Protein AF-A0A936WN71-F1 (afdb_monomer_lite)

Foldseek 3Di:
DCVPCVVCPVVDDDDPDPDPPCVVVVVVVVVVCLPAQWDAFPPAKIWGWDDDPAEIEIETGGGDDPDPDDPQVSLLVSLLRVLLVVLVSCQVNVDDHHYHYHRDDHPDLVSVVVSVVSNCVSNVPHPDDDDDDDDPVSD

Radius of gyration: 18.91 Å; chains: 1; bounding box: 58×36×53 Å

pLDDT: mean 88.52, std 10.98, range [44.94, 97.94]

Secondary structure (DSSP, 8-state):
-TTT-GGGGGG------SS-HHHHTTHHHHHHHHT-SEEEETTTEEEEEEE-SSEEEEEEEE----SSS-HHHHHHHHHHHHHHHHHHHHHHHT--SEEEEEPPP-S-HHHHHHHHHHHHHHHTT-SS---PPPPGGG-

Sequence (139 aa):
MEILAPEFADRVQHYTGKTPIFQAFGVDRELAHIRQQRIDLRPGGYIIIQEAESLCAIDVNTGKFVGHKSQEETVTATNLEAAEEVAKQLRIRNIGGIIVIDFIDMRRKRNQIKVVEVLEQATRNDRAKIKILPSRAWA

Structure (mmCIF, N/CA/C/O backbone):
data_AF-A0A936WN71-F1
#
_entry.id   AF-A0A936WN71-F1
#
loop_
_atom_site.group_PDB
_atom_site.id
_atom_site.type_symbol
_atom_site.label_atom_id
_atom_site.label_alt_id
_atom_site.label_comp_id
_atom_site.label_asym_id
_atom_site.label_entity_id
_atom_site.label_seq_id
_atom_site.pdbx_PDB_ins_code
_atom_site.Cartn_x
_atom_site.Cartn_y
_atom_site.Cartn_z
_atom_site.occupancy
_atom_site.B_iso_or_equiv
_atom_site.auth_seq_id
_atom_site.auth_comp_id
_atom_site.auth_asym_id
_atom_site.auth_atom_id
_atom_site.pdbx_PDB_model_num
ATOM 1 N N . MET A 1 1 ? 29.735 -9.247 -16.837 1.00 56.91 1 MET A N 1
ATOM 2 C CA . MET A 1 1 ? 29.205 -9.964 -15.655 1.00 56.91 1 MET A CA 1
ATOM 3 C C . MET A 1 1 ? 30.271 -10.840 -15.009 1.00 56.91 1 MET A C 1
ATOM 5 O O . MET A 1 1 ? 30.401 -10.741 -13.801 1.00 56.91 1 MET A O 1
ATOM 9 N N . GLU A 1 2 ? 31.093 -11.575 -15.775 1.00 55.16 2 GLU A N 1
ATOM 10 C CA . GLU A 1 2 ? 32.202 -12.404 -15.239 1.00 55.16 2 GLU A CA 1
ATOM 11 C C . GLU A 1 2 ? 33.198 -11.666 -14.328 1.00 55.16 2 GLU A C 1
ATOM 13 O O . GLU A 1 2 ? 33.773 -12.275 -13.437 1.00 55.16 2 GLU A O 1
ATOM 18 N N . ILE A 1 3 ? 33.383 -10.355 -14.505 1.00 66.06 3 ILE A N 1
ATOM 19 C CA . ILE A 1 3 ? 34.362 -9.571 -13.729 1.00 66.06 3 ILE A CA 1
ATOM 20 C C . ILE A 1 3 ? 33.733 -8.928 -12.473 1.00 66.06 3 ILE A C 1
ATOM 22 O O . ILE A 1 3 ? 34.450 -8.532 -11.563 1.00 66.06 3 ILE A O 1
ATOM 26 N N . LEU A 1 4 ? 32.398 -8.814 -12.406 1.00 73.75 4 LEU A N 1
ATOM 27 C CA . LEU A 1 4 ? 31.704 -8.024 -11.371 1.00 73.75 4 LEU A CA 1
ATOM 28 C C . LEU A 1 4 ? 30.821 -8.862 -10.435 1.00 73.75 4 LEU A C 1
ATOM 30 O O . LEU A 1 4 ? 30.719 -8.532 -9.260 1.00 73.75 4 LEU A O 1
ATOM 34 N N . ALA A 1 5 ? 30.173 -9.907 -10.960 1.00 81.62 5 ALA A N 1
ATOM 35 C CA . ALA A 1 5 ? 29.346 -10.850 -10.202 1.00 81.62 5 ALA A CA 1
ATOM 36 C C . ALA A 1 5 ? 29.247 -12.191 -10.967 1.00 81.62 5 ALA A C 1
ATOM 38 O O . ALA A 1 5 ? 28.194 -12.507 -11.542 1.00 81.62 5 ALA A O 1
ATOM 39 N N . PRO A 1 6 ? 30.365 -12.933 -11.089 1.00 81.38 6 PRO A N 1
ATOM 40 C CA . PRO A 1 6 ? 30.440 -14.169 -11.871 1.00 81.38 6 PRO A CA 1
ATOM 41 C C . PRO A 1 6 ? 29.410 -15.226 -11.444 1.00 81.38 6 PRO A C 1
ATOM 43 O O . PRO A 1 6 ? 28.899 -15.948 -12.294 1.00 81.38 6 PRO A O 1
ATOM 46 N N . GLU A 1 7 ? 29.009 -15.259 -10.173 1.00 86.19 7 GLU A N 1
ATOM 47 C CA . GLU A 1 7 ? 27.983 -16.158 -9.631 1.00 86.19 7 GLU A CA 1
ATOM 48 C C . GLU A 1 7 ? 26.572 -15.942 -10.211 1.00 86.19 7 GLU A C 1
ATOM 50 O O . GLU A 1 7 ? 25.697 -16.796 -10.066 1.00 86.19 7 GLU A O 1
ATOM 55 N N . PHE A 1 8 ? 26.325 -14.807 -10.873 1.00 85.38 8 PHE A N 1
ATOM 56 C CA . PHE A 1 8 ? 25.053 -14.515 -11.535 1.00 85.38 8 PHE A CA 1
ATOM 57 C C . PHE A 1 8 ? 25.133 -14.579 -13.060 1.00 85.38 8 PHE A C 1
ATOM 59 O O . PHE A 1 8 ? 24.125 -14.298 -13.712 1.00 85.38 8 PHE A O 1
ATOM 66 N N . ALA A 1 9 ? 26.284 -14.943 -13.637 1.00 86.38 9 ALA A N 1
ATOM 67 C CA . ALA A 1 9 ? 26.459 -15.011 -15.087 1.00 86.38 9 ALA A CA 1
ATOM 68 C C . ALA A 1 9 ? 25.403 -15.920 -15.744 1.00 86.38 9 ALA A C 1
ATOM 70 O O . ALA A 1 9 ? 24.737 -15.493 -16.686 1.00 86.38 9 ALA A O 1
ATOM 71 N N . ASP A 1 10 ? 25.139 -17.088 -15.150 1.00 88.62 10 ASP A N 1
ATOM 72 C CA . ASP A 1 10 ? 24.165 -18.072 -15.647 1.00 88.62 10 ASP A CA 1
ATOM 73 C C . ASP A 1 10 ? 22.701 -17.600 -15.570 1.00 88.62 10 ASP A C 1
ATOM 75 O O . ASP A 1 10 ? 21.810 -18.174 -16.201 1.00 88.62 10 ASP A O 1
ATOM 79 N N . ARG A 1 11 ? 22.417 -16.539 -14.801 1.00 88.69 11 ARG A N 1
ATOM 80 C CA . ARG A 1 11 ? 21.068 -15.959 -14.676 1.00 88.69 11 ARG A CA 1
ATOM 81 C C . ARG A 1 11 ? 20.753 -14.955 -15.783 1.00 88.69 11 ARG A C 1
ATOM 83 O O . ARG A 1 11 ? 19.597 -14.556 -15.916 1.00 88.69 11 ARG A O 1
ATOM 90 N N . VAL A 1 12 ? 21.753 -14.513 -16.546 1.00 89.00 12 VAL A N 1
ATOM 91 C CA . VAL A 1 12 ? 21.573 -13.539 -17.625 1.00 89.00 12 VAL A CA 1
ATOM 92 C C . VAL A 1 12 ? 21.300 -14.281 -18.923 1.00 89.00 12 VAL A C 1
ATOM 94 O O . VAL A 1 12 ? 22.168 -14.955 -19.465 1.00 89.00 12 VAL A O 1
ATOM 97 N N . GLN A 1 13 ? 20.086 -14.131 -19.443 1.00 89.62 13 GLN A N 1
ATOM 98 C CA . GLN A 1 13 ? 19.672 -14.762 -20.692 1.00 89.62 13 GLN A CA 1
ATOM 99 C C . GLN A 1 13 ? 19.308 -13.694 -21.717 1.00 89.62 13 GLN A C 1
ATOM 101 O O . GLN A 1 13 ? 18.577 -12.748 -21.417 1.00 89.62 13 GLN A O 1
ATOM 106 N N . HIS A 1 14 ? 19.814 -13.846 -22.941 1.00 92.06 14 HIS A N 1
ATOM 107 C CA . HIS A 1 14 ? 19.424 -12.979 -24.045 1.00 92.06 14 HIS A CA 1
ATOM 108 C C . HIS A 1 14 ? 18.015 -13.352 -24.515 1.00 92.06 14 HIS A C 1
ATOM 110 O O . HIS A 1 14 ? 17.770 -14.471 -24.966 1.00 92.06 14 HIS A O 1
ATOM 116 N N . TYR A 1 15 ? 17.086 -12.406 -24.412 1.00 95.19 15 TYR A N 1
ATOM 117 C CA . TYR A 1 15 ? 15.728 -12.580 -24.902 1.00 95.19 15 TYR A CA 1
ATOM 118 C C . TYR A 1 15 ? 15.690 -12.436 -26.432 1.00 95.19 15 TYR A C 1
ATOM 120 O O . TYR A 1 15 ? 15.964 -11.366 -26.966 1.00 95.19 15 TYR A O 1
ATOM 128 N N . THR A 1 16 ? 15.332 -13.511 -27.136 1.00 95.56 16 THR A N 1
ATOM 129 C CA . THR A 1 16 ? 15.311 -13.584 -28.613 1.00 95.56 16 THR A CA 1
ATOM 130 C C . THR A 1 16 ? 13.898 -13.614 -29.206 1.00 95.56 16 THR A C 1
ATOM 132 O O . THR A 1 16 ? 13.722 -13.828 -30.407 1.00 95.56 16 THR A O 1
ATOM 135 N N . GLY A 1 17 ? 12.871 -13.424 -28.373 1.00 94.38 17 GLY A N 1
ATOM 136 C CA . GLY A 1 17 ? 11.481 -13.409 -28.817 1.00 94.38 17 GLY A CA 1
ATOM 137 C C . GLY A 1 17 ? 11.174 -12.218 -29.729 1.00 94.38 17 GLY A C 1
ATOM 138 O O . GLY A 1 17 ? 11.738 -11.138 -29.583 1.00 94.38 17 GLY A O 1
ATOM 139 N N . LYS A 1 18 ? 10.240 -12.409 -30.670 1.00 95.81 18 LYS A N 1
ATOM 140 C CA . LYS A 1 18 ? 9.799 -11.347 -31.596 1.00 95.81 18 LYS A CA 1
ATOM 141 C C . LYS A 1 18 ? 8.945 -10.273 -30.911 1.00 95.81 18 LYS A C 1
ATOM 143 O O . LYS A 1 18 ? 8.917 -9.132 -31.357 1.00 95.81 18 LYS A O 1
ATOM 148 N N . THR A 1 19 ? 8.225 -10.646 -29.856 1.00 95.56 19 THR A N 1
ATOM 149 C CA . THR A 1 19 ? 7.403 -9.738 -29.045 1.00 95.56 19 THR A CA 1
ATOM 150 C C . THR A 1 19 ? 8.295 -8.975 -28.065 1.00 95.56 19 THR A C 1
ATOM 152 O O . THR A 1 19 ? 9.146 -9.620 -27.459 1.00 95.56 19 THR A O 1
ATOM 155 N N . PRO A 1 20 ? 8.114 -7.662 -27.841 1.00 94.75 20 PRO A N 1
ATOM 156 C CA . PRO A 1 20 ? 8.847 -6.927 -26.810 1.00 94.75 20 PRO A CA 1
ATOM 157 C C . PRO A 1 20 ? 8.807 -7.631 -25.446 1.00 94.75 20 PRO A C 1
ATOM 159 O O . PRO A 1 20 ? 7.763 -8.138 -25.038 1.00 94.75 20 PRO A O 1
ATOM 162 N N . ILE A 1 21 ? 9.939 -7.661 -24.735 1.00 94.38 21 ILE A N 1
ATOM 163 C CA . ILE A 1 21 ? 10.099 -8.463 -23.511 1.00 94.38 21 ILE A CA 1
ATOM 164 C C . ILE A 1 21 ? 9.039 -8.134 -22.445 1.00 94.38 21 ILE A C 1
ATOM 166 O O . ILE A 1 21 ? 8.420 -9.038 -21.896 1.00 94.38 21 ILE A O 1
ATOM 170 N N . PHE A 1 22 ? 8.733 -6.858 -22.202 1.00 93.25 22 PHE A N 1
ATOM 171 C CA . PHE A 1 22 ? 7.717 -6.473 -21.214 1.00 93.25 22 PHE A CA 1
ATOM 172 C C . PHE A 1 22 ? 6.307 -6.911 -21.605 1.00 93.25 22 PHE A C 1
ATOM 174 O O . PHE A 1 22 ? 5.556 -7.375 -20.748 1.00 93.25 22 PHE A O 1
ATOM 181 N N . GLN A 1 23 ? 5.969 -6.863 -22.891 1.00 92.44 23 GLN A N 1
ATOM 182 C CA . GLN A 1 23 ? 4.704 -7.387 -23.389 1.00 92.44 23 GLN A CA 1
ATOM 183 C C . GLN A 1 23 ? 4.635 -8.914 -23.238 1.00 92.44 23 GLN A C 1
ATOM 185 O O . GLN A 1 23 ? 3.610 -9.436 -22.801 1.00 92.44 23 GLN A O 1
ATOM 190 N N . ALA A 1 24 ? 5.719 -9.629 -23.556 1.00 92.56 24 ALA A N 1
ATOM 191 C CA . ALA A 1 24 ? 5.783 -11.088 -23.451 1.00 92.56 24 ALA A CA 1
ATOM 192 C C . ALA A 1 24 ? 5.595 -11.592 -22.010 1.00 92.56 24 ALA A C 1
ATOM 194 O O . ALA A 1 24 ? 4.970 -12.629 -21.800 1.00 92.56 24 ALA A O 1
ATOM 195 N N . PHE A 1 25 ? 6.079 -10.835 -21.022 1.00 91.69 25 PHE A N 1
ATOM 196 C CA . PHE A 1 25 ? 5.921 -11.138 -19.596 1.00 91.69 25 PHE A CA 1
ATOM 197 C C . PHE A 1 25 ? 4.719 -10.436 -18.934 1.00 91.69 25 PHE A C 1
ATOM 199 O O . PHE A 1 25 ? 4.524 -10.569 -17.730 1.00 91.69 25 PHE A O 1
ATOM 206 N N . GLY A 1 26 ? 3.901 -9.692 -19.687 1.00 88.06 26 GLY A N 1
ATOM 207 C CA . GLY A 1 26 ? 2.714 -9.004 -19.162 1.00 88.06 26 GLY A CA 1
ATOM 208 C C . GLY A 1 26 ? 2.989 -7.746 -18.323 1.00 88.06 26 GLY A C 1
ATOM 209 O O . GLY A 1 26 ? 2.047 -7.165 -17.787 1.00 88.06 26 GLY A O 1
ATOM 210 N N . VAL A 1 27 ? 4.240 -7.284 -18.257 1.00 89.12 27 VAL A N 1
ATOM 211 C CA . VAL A 1 27 ? 4.675 -6.114 -17.475 1.00 89.12 27 VAL A CA 1
ATOM 212 C C . VAL A 1 27 ? 4.037 -4.822 -17.985 1.00 89.12 27 VAL A C 1
ATOM 214 O O . VAL A 1 27 ? 3.652 -3.986 -17.177 1.00 89.12 27 VAL A O 1
ATOM 217 N N . ASP A 1 28 ? 3.848 -4.664 -19.300 1.00 86.38 28 ASP A N 1
ATOM 218 C CA . ASP A 1 28 ? 3.249 -3.444 -19.876 1.00 86.38 28 ASP A CA 1
ATOM 219 C C . ASP A 1 28 ? 1.849 -3.158 -19.322 1.00 86.38 28 ASP A C 1
ATOM 221 O O . ASP A 1 28 ? 1.478 -2.003 -19.098 1.00 86.38 28 ASP A O 1
ATOM 225 N N . ARG A 1 29 ? 1.073 -4.219 -19.064 1.00 81.50 29 ARG A N 1
ATOM 226 C CA . ARG A 1 29 ? -0.248 -4.081 -18.448 1.00 81.50 29 ARG A CA 1
ATOM 227 C C . ARG A 1 29 ? -0.110 -3.530 -17.043 1.00 81.50 29 ARG A C 1
ATOM 229 O O . ARG A 1 29 ? -0.809 -2.583 -16.714 1.00 81.50 29 ARG A O 1
ATOM 236 N N . GLU A 1 30 ? 0.786 -4.076 -16.230 1.00 78.56 30 GLU A N 1
ATOM 237 C CA . GLU A 1 30 ? 1.013 -3.574 -14.873 1.00 78.56 30 GLU A CA 1
ATOM 238 C C . GLU A 1 30 ? 1.529 -2.131 -14.892 1.00 78.56 30 GLU A C 1
ATOM 240 O O . GLU A 1 30 ? 1.018 -1.290 -14.154 1.00 78.56 30 GLU A O 1
ATOM 245 N N . LEU A 1 31 ? 2.445 -1.808 -15.809 1.00 81.56 31 LEU A N 1
ATOM 246 C CA . LEU A 1 31 ? 3.032 -0.477 -15.950 1.00 81.56 31 LEU A CA 1
ATOM 247 C C . LEU A 1 31 ? 1.980 0.608 -16.225 1.00 81.56 31 LEU A C 1
ATOM 249 O O . LEU A 1 31 ? 2.062 1.705 -15.673 1.00 81.56 31 LEU A O 1
ATOM 253 N N . ALA A 1 32 ? 0.962 0.294 -17.031 1.00 79.00 32 ALA A N 1
ATOM 254 C CA . ALA A 1 32 ? -0.146 1.208 -17.309 1.00 79.00 32 ALA A CA 1
ATOM 255 C C . ALA A 1 32 ? -0.992 1.529 -16.059 1.00 79.00 32 ALA A C 1
ATOM 257 O O . ALA A 1 32 ? -1.552 2.622 -15.961 1.00 79.00 32 ALA A O 1
ATOM 258 N N . HIS A 1 33 ? -1.063 0.611 -15.090 1.00 78.25 33 HIS A N 1
ATOM 259 C CA . HIS A 1 33 ? -1.826 0.797 -13.851 1.00 78.25 33 HIS A CA 1
ATOM 260 C C . HIS A 1 33 ? -1.020 1.509 -12.757 1.00 78.25 33 HIS A C 1
ATOM 262 O O . HIS A 1 33 ? -1.614 2.134 -11.883 1.00 78.25 33 HIS A O 1
ATOM 268 N N . ILE A 1 34 ? 0.319 1.494 -12.819 1.00 80.19 34 ILE A N 1
ATOM 269 C CA . ILE A 1 34 ? 1.195 2.135 -11.817 1.00 80.19 34 ILE A CA 1
ATOM 270 C C . ILE A 1 34 ? 0.890 3.630 -11.647 1.00 80.19 34 ILE A C 1
ATOM 272 O O . ILE A 1 34 ? 1.020 4.162 -10.550 1.00 80.19 34 ILE A O 1
ATOM 276 N N . ARG A 1 35 ? 0.461 4.320 -12.711 1.00 77.81 35 ARG A N 1
ATOM 277 C CA . ARG A 1 35 ? 0.142 5.758 -12.658 1.00 77.81 35 ARG A CA 1
ATOM 278 C C . ARG A 1 35 ? -1.279 6.068 -12.195 1.00 77.81 35 ARG A C 1
ATOM 280 O O . ARG A 1 35 ? -1.620 7.237 -12.038 1.00 77.81 35 ARG A O 1
ATOM 287 N N . GLN A 1 36 ? -2.127 5.061 -12.006 1.00 90.56 36 GLN A N 1
ATOM 288 C CA . GLN A 1 36 ? -3.496 5.293 -11.562 1.00 90.56 36 GLN A CA 1
ATOM 289 C C . GLN A 1 36 ? -3.493 5.702 -10.092 1.00 90.56 36 GLN A C 1
ATOM 291 O O . GLN A 1 36 ? -2.848 5.069 -9.257 1.00 90.56 36 GLN A O 1
ATOM 296 N N . GLN A 1 37 ? -4.224 6.762 -9.755 1.00 94.19 37 GLN A N 1
ATOM 297 C CA . GLN A 1 37 ? -4.381 7.168 -8.357 1.00 94.19 37 GLN A CA 1
ATOM 298 C C . GLN A 1 37 ? -5.192 6.137 -7.570 1.00 94.19 37 GLN A C 1
ATOM 300 O O . GLN A 1 37 ? -4.918 5.905 -6.400 1.00 94.19 37 GLN A O 1
ATOM 305 N N . ARG A 1 38 ? -6.168 5.494 -8.215 1.00 94.81 38 ARG A N 1
ATOM 306 C CA . ARG A 1 38 ? -7.015 4.471 -7.607 1.00 94.81 38 ARG A CA 1
ATOM 307 C C . ARG A 1 38 ? -6.454 3.076 -7.846 1.00 94.81 38 ARG A C 1
ATOM 309 O O . ARG A 1 38 ? -6.166 2.730 -8.987 1.00 94.81 38 ARG A O 1
ATOM 316 N N . ILE A 1 39 ? -6.398 2.270 -6.789 1.00 94.12 39 ILE A N 1
ATOM 317 C CA . ILE A 1 39 ? -6.078 0.842 -6.851 1.00 94.12 39 ILE A CA 1
ATOM 318 C C . ILE A 1 39 ? -7.203 0.057 -6.185 1.00 94.12 39 ILE A C 1
ATOM 320 O O . ILE A 1 39 ? -7.499 0.268 -5.010 1.00 94.12 39 ILE A O 1
ATOM 324 N N . ASP A 1 40 ? -7.844 -0.835 -6.937 1.00 93.44 40 ASP A N 1
ATOM 325 C CA . ASP A 1 40 ? -8.915 -1.678 -6.408 1.00 93.44 40 ASP A CA 1
ATOM 326 C C . ASP A 1 40 ? -8.349 -2.815 -5.540 1.00 93.44 40 ASP A C 1
ATOM 328 O O . ASP A 1 40 ? -7.376 -3.480 -5.899 1.00 93.44 40 ASP A O 1
ATOM 332 N N . LEU A 1 41 ? -8.999 -3.056 -4.403 1.00 92.75 41 LEU A N 1
ATOM 333 C CA . LEU A 1 41 ? -8.689 -4.114 -3.442 1.00 92.75 41 LEU A CA 1
ATOM 334 C C . LEU A 1 41 ? -9.678 -5.275 -3.595 1.00 92.75 41 LEU A C 1
ATOM 336 O O . LEU A 1 41 ? -10.848 -5.084 -3.948 1.00 92.75 41 LEU A O 1
ATOM 340 N N . ARG A 1 42 ? -9.264 -6.499 -3.255 1.00 84.81 42 ARG A N 1
ATOM 341 C CA . ARG A 1 42 ? -10.143 -7.680 -3.285 1.00 84.81 42 ARG A CA 1
ATOM 342 C C . ARG A 1 42 ? -10.599 -8.032 -1.857 1.00 84.81 42 ARG A C 1
ATOM 344 O O . ARG A 1 42 ? -9.749 -8.129 -0.985 1.00 84.81 42 ARG A O 1
ATOM 351 N N . PRO A 1 43 ? -11.902 -8.256 -1.568 1.00 71.75 43 PRO A N 1
ATOM 352 C CA . PRO A 1 43 ? -13.071 -8.227 -2.445 1.00 71.75 43 PRO A CA 1
ATOM 353 C C . PRO A 1 43 ? -13.856 -6.904 -2.316 1.00 71.75 43 PRO A C 1
ATOM 355 O O . PRO A 1 43 ? -14.822 -6.816 -1.561 1.00 71.75 43 PRO A O 1
ATOM 358 N N . GLY A 1 44 ? -13.471 -5.873 -3.071 1.00 80.50 44 GLY A N 1
ATOM 359 C CA . GLY A 1 44 ? -14.340 -4.726 -3.353 1.00 80.50 44 GLY A CA 1
ATOM 360 C C . GLY A 1 44 ? -14.046 -3.436 -2.591 1.00 80.50 44 GLY A C 1
ATOM 361 O O . GLY A 1 44 ? -14.900 -2.561 -2.601 1.00 80.50 44 GLY A O 1
ATOM 362 N N . GLY A 1 45 ? -12.888 -3.290 -1.944 1.00 92.12 45 GLY A N 1
ATOM 363 C CA . GLY A 1 45 ? -12.387 -1.990 -1.471 1.00 92.12 45 GLY A CA 1
ATOM 364 C C . GLY A 1 45 ? -11.565 -1.273 -2.543 1.00 92.12 45 GLY A C 1
ATOM 365 O O . GLY A 1 45 ? -11.386 -1.798 -3.640 1.00 92.12 45 GLY A O 1
ATOM 366 N N . TYR A 1 46 ? -11.027 -0.101 -2.231 1.00 95.69 46 TYR A N 1
ATOM 367 C CA . TYR A 1 46 ? -9.977 0.533 -3.032 1.00 95.69 46 TYR A CA 1
ATOM 368 C C . TYR A 1 46 ? -9.138 1.476 -2.166 1.00 95.69 46 TYR A C 1
ATOM 370 O O . TYR A 1 46 ? -9.620 1.978 -1.151 1.00 95.69 46 TYR A O 1
ATOM 378 N N . ILE A 1 47 ? -7.900 1.730 -2.586 1.00 97.31 47 ILE A N 1
ATOM 379 C CA . ILE A 1 47 ? -7.075 2.821 -2.059 1.00 97.31 47 ILE A CA 1
ATOM 380 C C . ILE A 1 47 ? -6.940 3.934 -3.096 1.00 97.31 47 ILE A C 1
ATOM 382 O O . ILE A 1 47 ? -6.906 3.665 -4.301 1.00 97.31 47 ILE A O 1
ATOM 386 N N . ILE A 1 48 ? -6.855 5.177 -2.631 1.00 97.50 48 ILE A N 1
ATOM 387 C CA . ILE A 1 48 ? -6.515 6.346 -3.446 1.00 97.50 48 ILE A CA 1
ATOM 388 C C . ILE A 1 48 ? -5.155 6.863 -2.990 1.00 97.50 48 ILE A C 1
ATOM 390 O O . ILE A 1 48 ? -4.975 7.145 -1.815 1.00 97.50 48 ILE A O 1
ATOM 394 N N . ILE A 1 49 ? -4.210 6.993 -3.917 1.00 97.06 49 ILE A N 1
ATOM 395 C CA . ILE A 1 49 ? -2.846 7.464 -3.670 1.00 97.06 49 ILE A CA 1
ATOM 396 C C . ILE A 1 49 ? -2.696 8.861 -4.277 1.00 97.06 49 ILE A C 1
ATOM 398 O O . ILE A 1 49 ? -2.871 9.045 -5.486 1.00 97.06 49 ILE A O 1
ATOM 402 N N . GLN A 1 50 ? -2.368 9.842 -3.437 1.00 96.38 50 GLN A N 1
ATOM 403 C CA . GLN A 1 50 ? -2.170 11.239 -3.815 1.00 96.38 50 GLN A CA 1
ATOM 404 C C . GLN A 1 50 ? -0.792 11.719 -3.365 1.00 96.38 50 GLN A C 1
ATOM 406 O O . GLN A 1 50 ? -0.535 11.928 -2.181 1.00 96.38 50 GLN A O 1
ATOM 411 N N . GLU A 1 51 ? 0.093 11.916 -4.335 1.00 93.88 51 GLU A N 1
ATOM 412 C CA . GLU A 1 51 ? 1.428 12.461 -4.111 1.00 93.88 51 GLU A CA 1
ATOM 413 C C . GLU A 1 51 ? 1.380 13.994 -4.177 1.00 93.88 51 GLU A C 1
ATOM 415 O O . GLU A 1 51 ? 0.844 14.574 -5.123 1.00 93.88 51 GLU A O 1
ATOM 420 N N . ALA A 1 52 ? 1.936 14.644 -3.160 1.00 90.44 52 ALA A N 1
ATOM 421 C CA . ALA A 1 52 ? 2.162 16.081 -3.084 1.00 90.44 52 ALA A CA 1
ATOM 422 C C . ALA A 1 52 ? 3.666 16.361 -2.927 1.00 90.44 52 ALA A C 1
ATOM 424 O O . ALA A 1 52 ? 4.476 15.444 -2.816 1.00 90.44 52 ALA A O 1
ATOM 425 N N . GLU A 1 53 ? 4.058 17.637 -2.884 1.00 87.94 53 GLU A N 1
ATOM 426 C CA . GLU A 1 53 ? 5.476 18.037 -2.885 1.00 87.94 53 GLU A CA 1
ATOM 427 C C . GLU A 1 53 ? 6.296 17.457 -1.724 1.00 87.94 53 GLU A C 1
ATOM 429 O O . GLU A 1 53 ? 7.484 17.190 -1.877 1.00 87.94 53 GLU A O 1
ATOM 434 N N . SER A 1 54 ? 5.686 17.293 -0.549 1.00 88.69 54 SER A N 1
ATOM 435 C CA . SER A 1 54 ? 6.389 16.884 0.678 1.00 88.69 54 SER A CA 1
ATOM 436 C C . SER A 1 54 ? 5.806 15.640 1.348 1.00 88.69 54 SER A C 1
ATOM 438 O O . SER A 1 54 ? 6.386 15.140 2.314 1.00 88.69 54 SER A O 1
ATOM 440 N N . LEU A 1 55 ? 4.657 15.152 0.873 1.00 95.06 55 LEU A N 1
ATOM 441 C CA . LEU A 1 55 ? 3.989 13.989 1.446 1.00 95.06 55 LEU A CA 1
ATOM 442 C C . LEU A 1 55 ? 3.194 13.209 0.404 1.00 95.06 55 LEU A C 1
ATOM 444 O O . LEU A 1 55 ? 2.777 13.757 -0.612 1.00 95.06 55 LEU A O 1
ATOM 448 N N . CYS A 1 56 ? 2.927 11.945 0.711 1.00 96.62 56 CYS A N 1
ATOM 449 C CA . CYS A 1 56 ? 1.956 11.116 0.015 1.00 96.62 56 CYS A CA 1
ATOM 450 C C . CYS A 1 56 ? 0.797 10.791 0.964 1.00 96.62 56 CYS A C 1
ATOM 452 O O . CYS A 1 56 ? 1.016 10.265 2.058 1.00 96.62 56 CYS A O 1
ATOM 454 N N . ALA A 1 57 ? -0.424 11.127 0.558 1.00 97.44 57 ALA A N 1
ATOM 455 C CA . ALA A 1 57 ? -1.644 10.780 1.270 1.00 97.44 57 ALA A CA 1
ATOM 456 C C . ALA A 1 57 ? -2.285 9.554 0.616 1.00 97.44 57 ALA A C 1
ATOM 458 O O . ALA A 1 57 ? -2.437 9.499 -0.608 1.00 97.44 57 ALA A O 1
ATOM 459 N N . ILE A 1 58 ? -2.649 8.570 1.434 1.00 97.94 58 ILE A N 1
ATOM 460 C CA . ILE A 1 58 ? -3.315 7.350 0.993 1.00 97.94 58 ILE A CA 1
ATOM 461 C C . ILE A 1 58 ? -4.618 7.193 1.761 1.00 97.94 58 ILE A C 1
ATOM 463 O O . ILE A 1 58 ? -4.600 7.087 2.982 1.00 97.94 58 ILE A O 1
ATOM 467 N N . ASP A 1 59 ? -5.728 7.135 1.039 1.00 97.94 59 ASP A N 1
ATOM 468 C CA . ASP A 1 59 ? -7.073 6.991 1.595 1.00 97.94 59 ASP A CA 1
ATOM 469 C C . ASP A 1 59 ? -7.622 5.586 1.318 1.00 97.94 59 ASP A C 1
ATOM 471 O O . ASP A 1 59 ? -7.514 5.088 0.191 1.00 97.94 59 ASP A O 1
ATOM 475 N N . VAL A 1 60 ? -8.195 4.933 2.333 1.00 97.31 60 VAL A N 1
ATOM 476 C CA . VAL A 1 60 ? -8.715 3.561 2.244 1.00 97.31 60 VAL A CA 1
ATOM 477 C C . VAL A 1 60 ? -10.237 3.570 2.274 1.00 97.31 60 VAL A C 1
ATOM 479 O O . VAL A 1 60 ? -10.856 4.014 3.233 1.00 97.31 60 VAL A O 1
ATOM 482 N N . ASN A 1 61 ? -10.862 2.981 1.255 1.00 95.31 61 ASN A N 1
ATOM 483 C CA . ASN A 1 61 ? -12.314 2.946 1.135 1.00 95.31 61 ASN A CA 1
ATOM 484 C C . ASN A 1 61 ? -12.857 1.524 1.032 1.00 95.31 61 ASN A C 1
ATOM 486 O O . ASN A 1 61 ? -12.325 0.663 0.323 1.00 95.31 61 ASN A O 1
ATOM 490 N N . THR A 1 62 ? -14.012 1.303 1.657 1.00 90.00 62 THR A N 1
ATOM 491 C CA . THR A 1 62 ? -14.875 0.171 1.317 1.00 90.00 62 THR A CA 1
ATOM 492 C C . THR A 1 62 ? -15.657 0.510 0.050 1.00 90.00 62 THR A C 1
ATOM 494 O O . THR A 1 62 ? -16.309 1.551 -0.005 1.00 90.00 62 THR A O 1
ATOM 497 N N . GLY A 1 63 ? -15.656 -0.357 -0.960 1.00 81.19 63 GLY A N 1
ATOM 498 C CA . GLY A 1 63 ? -16.627 -0.258 -2.050 1.00 81.19 63 GLY A CA 1
ATOM 499 C C . GLY A 1 63 ? -17.949 -0.927 -1.678 1.00 81.19 63 GLY A C 1
ATOM 500 O O . GLY A 1 63 ? -18.271 -1.117 -0.503 1.00 81.19 63 GLY A O 1
ATOM 501 N N . LYS A 1 64 ? -18.757 -1.271 -2.689 1.00 69.00 64 LYS A N 1
ATOM 502 C CA . LYS A 1 64 ? -20.094 -1.836 -2.463 1.00 69.00 64 LYS A CA 1
ATOM 503 C C . LYS A 1 64 ? -19.991 -3.174 -1.730 1.00 69.00 64 LYS A C 1
ATOM 505 O O . LYS A 1 64 ? -19.488 -4.152 -2.269 1.00 69.00 64 LYS A O 1
ATOM 510 N N . PHE A 1 65 ? -20.515 -3.201 -0.513 1.00 62.00 65 PHE A N 1
ATOM 511 C CA . PHE A 1 65 ? -20.670 -4.394 0.306 1.00 62.00 65 PHE A CA 1
ATOM 512 C C . PHE A 1 65 ? -21.601 -5.403 -0.399 1.00 62.00 65 PHE A C 1
ATOM 514 O O . PHE A 1 65 ? -22.774 -5.115 -0.623 1.00 62.00 65 PHE A O 1
ATOM 521 N N . VAL A 1 66 ? -21.072 -6.572 -0.779 1.00 57.59 66 VAL A N 1
ATOM 522 C CA . VAL A 1 66 ? -21.801 -7.643 -1.506 1.00 57.59 66 VAL A CA 1
ATOM 523 C C . VAL A 1 66 ? -21.873 -8.970 -0.730 1.00 57.59 66 VAL A C 1
ATOM 525 O O . VAL A 1 66 ? -22.160 -10.012 -1.308 1.00 57.59 66 VAL A O 1
ATOM 528 N N . GLY A 1 67 ? -21.609 -8.967 0.582 1.00 63.84 67 GLY A N 1
ATOM 529 C CA . GLY A 1 67 ? -21.499 -10.194 1.386 1.00 63.84 67 GLY A CA 1
ATOM 530 C C . GLY A 1 67 ? -22.485 -10.313 2.553 1.00 63.84 67 GLY A C 1
ATOM 531 O O . GLY A 1 67 ? -23.266 -9.416 2.832 1.00 63.84 67 GLY A O 1
ATOM 532 N N . HIS A 1 68 ? -22.393 -11.431 3.281 1.00 64.69 68 HIS A N 1
ATOM 533 C CA . HIS A 1 68 ? -23.125 -11.694 4.534 1.00 64.69 68 HIS A CA 1
ATOM 534 C C . HIS A 1 68 ? -22.339 -11.304 5.806 1.00 64.69 68 HIS A C 1
ATOM 536 O O . HIS A 1 68 ? -22.778 -11.600 6.915 1.00 64.69 68 HIS A O 1
ATOM 542 N N . LYS A 1 69 ? -21.145 -10.710 5.665 1.00 70.25 69 LYS A N 1
ATOM 543 C CA . LYS A 1 69 ? -20.248 -10.390 6.792 1.00 70.25 69 LYS A CA 1
ATOM 544 C C . LYS A 1 69 ? -20.743 -9.190 7.590 1.00 70.25 69 LYS A C 1
ATOM 546 O O . LYS A 1 69 ? -21.452 -8.340 7.072 1.00 70.25 69 LYS A O 1
ATOM 551 N N . SER A 1 70 ? -20.327 -9.056 8.843 1.00 83.12 70 SER A N 1
ATOM 552 C CA . SER A 1 70 ? -20.612 -7.805 9.555 1.00 83.12 70 SER A CA 1
ATOM 553 C C . SER A 1 70 ? -19.841 -6.627 8.934 1.00 83.12 70 SER A C 1
ATOM 555 O O . SER A 1 70 ? -18.795 -6.800 8.294 1.00 83.12 70 SER A O 1
ATOM 557 N N . GLN A 1 71 ? -20.333 -5.403 9.145 1.00 84.62 71 GLN A N 1
ATOM 558 C CA . GLN A 1 71 ? -19.626 -4.186 8.731 1.00 84.62 71 GLN A CA 1
ATOM 559 C C . GLN A 1 71 ? -18.216 -4.128 9.343 1.00 84.62 71 GLN A C 1
ATOM 561 O O . GLN A 1 71 ? -17.257 -3.808 8.649 1.00 84.62 71 GLN A O 1
ATOM 566 N N . GLU A 1 72 ? -18.065 -4.519 10.613 1.00 88.31 72 GLU A N 1
ATOM 567 C CA . GLU A 1 72 ? -16.774 -4.520 11.314 1.00 88.31 72 GLU A CA 1
ATOM 568 C C . GLU A 1 72 ? -15.768 -5.510 10.700 1.00 88.31 72 GLU A C 1
ATOM 570 O O . GLU A 1 72 ? -14.589 -5.191 10.531 1.00 88.31 72 GLU A O 1
ATOM 575 N N . GLU A 1 73 ? -16.223 -6.712 10.341 1.00 89.19 73 GLU A N 1
ATOM 576 C CA . GLU A 1 73 ? -15.389 -7.709 9.660 1.00 89.19 73 GLU A CA 1
ATOM 577 C C . GLU A 1 73 ? -14.958 -7.236 8.275 1.00 89.19 73 GLU A C 1
ATOM 579 O O . GLU A 1 73 ? -13.823 -7.484 7.871 1.00 89.19 73 GLU A O 1
ATOM 584 N N . THR A 1 74 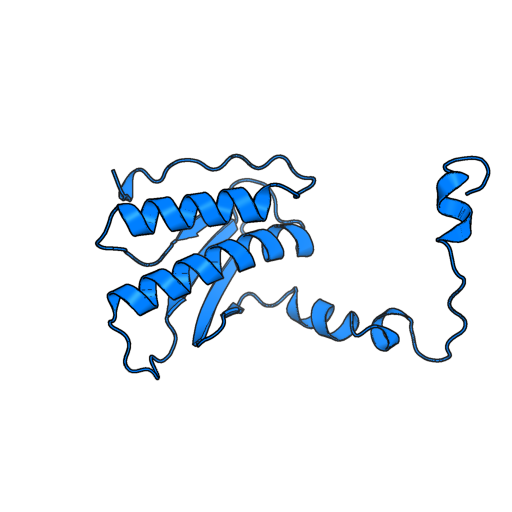? -15.848 -6.544 7.562 1.00 89.50 74 THR A N 1
ATOM 585 C CA . THR A 1 74 ? -15.545 -5.992 6.239 1.00 89.50 74 THR A CA 1
ATOM 586 C C . THR A 1 74 ? -14.495 -4.903 6.338 1.00 89.50 74 THR A C 1
ATOM 588 O O . THR A 1 74 ? -13.479 -4.999 5.663 1.00 89.50 74 THR A O 1
ATOM 591 N N . VAL A 1 75 ? -14.683 -3.934 7.237 1.00 92.19 75 VAL A N 1
ATOM 592 C CA . VAL A 1 75 ? -13.699 -2.876 7.507 1.00 92.19 75 VAL A CA 1
ATOM 593 C C . VAL A 1 75 ? -12.335 -3.472 7.850 1.00 92.19 75 VAL A C 1
ATOM 595 O O . VAL A 1 75 ? -11.318 -3.075 7.289 1.00 92.19 75 VAL A O 1
ATOM 598 N N . THR A 1 76 ? -12.316 -4.473 8.733 1.00 92.56 76 THR A N 1
ATOM 599 C CA . THR A 1 76 ? -11.069 -5.132 9.134 1.00 92.56 76 THR A CA 1
ATOM 600 C C . THR A 1 76 ? -10.399 -5.815 7.943 1.00 92.56 76 THR A C 1
ATOM 602 O O . THR A 1 76 ? -9.203 -5.648 7.745 1.00 92.56 76 THR A O 1
ATOM 605 N N . ALA A 1 77 ? -11.150 -6.559 7.128 1.00 92.62 77 ALA A N 1
ATOM 606 C CA . ALA A 1 77 ? -10.606 -7.208 5.939 1.00 92.62 77 ALA A CA 1
ATOM 607 C C . ALA A 1 77 ? -10.078 -6.190 4.914 1.00 92.62 77 ALA A C 1
ATOM 609 O O . ALA A 1 77 ? -8.989 -6.382 4.383 1.00 92.62 77 ALA A O 1
ATOM 610 N N . THR A 1 78 ? -10.806 -5.094 4.680 1.00 94.44 78 THR A N 1
ATOM 611 C CA . THR A 1 78 ? -10.391 -4.026 3.762 1.00 94.44 78 THR A CA 1
ATOM 612 C C . THR A 1 78 ? -9.108 -3.346 4.227 1.00 94.44 78 THR A C 1
ATOM 614 O O . THR A 1 78 ? -8.204 -3.183 3.418 1.00 94.44 78 THR A O 1
ATOM 617 N N . ASN A 1 79 ? -8.982 -3.001 5.512 1.00 95.75 79 ASN A N 1
ATOM 618 C CA . ASN A 1 79 ? -7.761 -2.376 6.029 1.00 95.75 79 ASN A CA 1
ATOM 619 C C . ASN A 1 79 ? -6.545 -3.316 5.984 1.00 95.75 79 ASN A C 1
ATOM 621 O O . ASN A 1 79 ? -5.434 -2.853 5.742 1.00 95.75 79 ASN A O 1
ATOM 625 N N . LEU A 1 80 ? -6.734 -4.625 6.196 1.00 95.88 80 LEU A N 1
ATOM 626 C CA . LEU A 1 80 ? -5.645 -5.604 6.081 1.00 95.88 80 LEU A CA 1
ATOM 627 C C . LEU A 1 80 ? -5.151 -5.725 4.631 1.00 95.88 80 LEU A C 1
ATOM 629 O O . LEU A 1 80 ? -3.952 -5.630 4.395 1.00 95.88 80 LEU A O 1
ATOM 633 N N . GLU A 1 81 ? -6.068 -5.852 3.668 1.00 96.56 81 GLU A N 1
ATOM 634 C CA . GLU A 1 81 ? -5.728 -5.871 2.236 1.00 96.56 81 GLU A CA 1
ATOM 635 C C . GLU A 1 81 ? -5.073 -4.545 1.806 1.00 96.56 81 GLU A C 1
ATOM 637 O O . GLU A 1 81 ? -4.093 -4.531 1.063 1.00 96.56 81 GLU A O 1
ATOM 642 N N . ALA A 1 82 ? -5.572 -3.414 2.318 1.00 97.31 82 ALA A N 1
ATOM 643 C CA . ALA A 1 82 ? -5.000 -2.099 2.053 1.00 97.31 82 ALA A CA 1
ATOM 644 C C . ALA A 1 82 ? -3.562 -1.982 2.573 1.00 97.31 82 ALA A C 1
ATOM 646 O O . ALA A 1 82 ? -2.718 -1.439 1.872 1.00 97.31 82 ALA A O 1
ATOM 647 N N . ALA A 1 83 ? -3.253 -2.506 3.763 1.00 97.12 83 ALA A N 1
ATOM 648 C CA . ALA A 1 83 ? -1.896 -2.470 4.309 1.00 97.12 83 ALA A CA 1
ATOM 649 C C . ALA A 1 83 ? -0.886 -3.207 3.409 1.00 97.12 83 ALA A C 1
ATOM 651 O O . ALA A 1 83 ? 0.207 -2.693 3.155 1.00 97.12 83 ALA A O 1
ATOM 652 N N . GLU A 1 84 ? -1.262 -4.375 2.882 1.00 97.12 84 GLU A N 1
ATOM 653 C CA . GLU A 1 84 ? -0.428 -5.128 1.940 1.00 97.12 84 GLU A CA 1
ATOM 654 C C . GLU A 1 84 ? -0.261 -4.389 0.605 1.00 97.12 84 GLU A C 1
ATOM 656 O O . GLU A 1 84 ? 0.861 -4.248 0.101 1.00 97.12 84 GLU A O 1
ATOM 661 N N . GLU A 1 85 ? -1.358 -3.875 0.041 1.00 96.50 85 GLU A N 1
ATOM 662 C CA . GLU A 1 85 ? -1.317 -3.186 -1.248 1.00 96.50 85 GLU A CA 1
ATOM 663 C C . GLU A 1 85 ? -0.565 -1.854 -1.150 1.00 96.50 85 GLU A C 1
ATOM 665 O O . GLU A 1 85 ? 0.217 -1.538 -2.043 1.00 96.50 85 GLU A O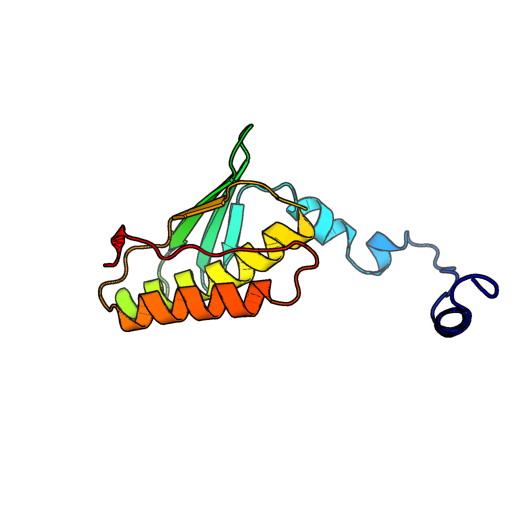 1
ATOM 670 N N . VAL A 1 86 ? -0.692 -1.106 -0.049 1.00 96.81 86 VAL A N 1
ATOM 671 C CA . VAL A 1 86 ? 0.097 0.112 0.184 1.00 96.81 86 VAL A CA 1
ATOM 672 C C . VAL A 1 86 ? 1.587 -0.195 0.153 1.00 96.81 86 VAL A C 1
ATOM 674 O O . VAL A 1 86 ? 2.313 0.435 -0.615 1.00 96.81 86 VAL A O 1
ATOM 677 N N . ALA A 1 87 ? 2.053 -1.193 0.908 1.00 96.94 87 ALA A N 1
ATOM 678 C CA . ALA A 1 87 ? 3.466 -1.569 0.919 1.00 96.94 87 ALA A CA 1
ATOM 679 C C . ALA A 1 87 ? 3.980 -1.925 -0.488 1.00 96.94 87 ALA A C 1
ATOM 681 O O . ALA A 1 87 ? 5.067 -1.511 -0.899 1.00 96.94 87 ALA A O 1
ATOM 682 N N . LYS A 1 88 ? 3.173 -2.651 -1.269 1.00 95.19 88 LYS A N 1
ATOM 683 C CA . LYS A 1 88 ? 3.486 -2.969 -2.664 1.00 95.19 88 LYS A CA 1
ATOM 684 C C . LYS A 1 88 ? 3.543 -1.714 -3.541 1.00 95.19 88 LYS A C 1
ATOM 686 O O . LYS A 1 88 ? 4.482 -1.588 -4.329 1.00 95.19 88 LYS A O 1
ATOM 691 N N . GLN A 1 89 ? 2.578 -0.803 -3.417 1.00 95.06 89 GLN A N 1
ATOM 692 C CA . GLN A 1 89 ? 2.499 0.417 -4.223 1.00 95.06 89 GLN A CA 1
ATOM 693 C C . GLN A 1 89 ? 3.662 1.369 -3.938 1.00 95.06 89 GLN A C 1
ATOM 695 O O . GLN A 1 89 ? 4.248 1.889 -4.886 1.00 95.06 89 GLN A O 1
ATOM 700 N N . LEU A 1 90 ? 4.064 1.5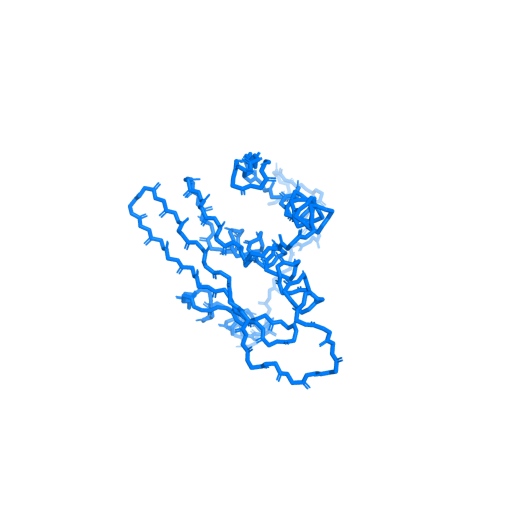21 -2.672 1.00 95.19 90 LEU A N 1
ATOM 701 C CA . LEU A 1 90 ? 5.254 2.293 -2.300 1.00 95.19 90 LEU A CA 1
ATOM 702 C C . LEU A 1 90 ? 6.500 1.787 -3.040 1.00 95.19 90 LEU A C 1
ATOM 704 O O . LEU A 1 90 ? 7.230 2.579 -3.637 1.00 95.19 90 LEU A O 1
ATOM 708 N N . ARG A 1 91 ? 6.683 0.461 -3.094 1.00 94.06 91 ARG A N 1
ATOM 709 C CA . ARG A 1 91 ? 7.817 -0.176 -3.772 1.00 94.06 91 ARG A CA 1
ATOM 710 C C . ARG A 1 91 ? 7.782 -0.019 -5.290 1.00 94.06 91 ARG A C 1
ATOM 712 O O . ARG A 1 91 ? 8.798 0.328 -5.885 1.00 94.06 91 ARG A O 1
ATOM 719 N N . ILE A 1 92 ? 6.648 -0.303 -5.938 1.00 91.62 92 ILE A N 1
ATOM 720 C CA . ILE A 1 92 ? 6.578 -0.281 -7.413 1.00 91.62 92 ILE A CA 1
ATOM 721 C C . ILE A 1 92 ? 6.548 1.143 -7.981 1.00 91.62 92 ILE A C 1
ATOM 723 O O . ILE A 1 92 ? 7.001 1.350 -9.104 1.00 91.62 92 ILE A O 1
ATOM 727 N N . ARG A 1 93 ? 6.033 2.120 -7.220 1.00 92.06 93 ARG A N 1
ATOM 728 C CA . ARG A 1 93 ? 6.019 3.542 -7.603 1.00 92.06 93 ARG A CA 1
ATOM 729 C C . ARG A 1 93 ? 7.264 4.294 -7.147 1.00 92.06 93 ARG A C 1
ATOM 731 O O . ARG A 1 93 ? 7.469 5.418 -7.589 1.00 92.06 93 ARG A O 1
ATOM 738 N N . ASN A 1 94 ? 8.088 3.679 -6.296 1.00 92.25 94 ASN A N 1
ATOM 739 C CA . ASN A 1 94 ? 9.239 4.321 -5.668 1.00 92.25 94 ASN A CA 1
ATOM 740 C C . ASN A 1 94 ? 8.840 5.599 -4.894 1.00 92.25 94 ASN A C 1
ATOM 742 O O . ASN A 1 94 ? 9.491 6.637 -5.011 1.00 92.25 94 ASN A O 1
ATOM 746 N N . ILE A 1 95 ? 7.750 5.522 -4.118 1.00 93.25 95 ILE A N 1
ATOM 747 C CA . ILE A 1 95 ? 7.263 6.628 -3.276 1.00 93.25 95 ILE A CA 1
ATOM 748 C C . ILE A 1 95 ? 8.099 6.680 -1.997 1.00 93.25 95 ILE A C 1
ATOM 750 O O . ILE A 1 95 ? 8.243 5.680 -1.293 1.00 93.25 95 ILE A O 1
ATOM 754 N N . GLY A 1 96 ? 8.616 7.864 -1.673 1.00 92.12 96 GLY A N 1
ATOM 755 C C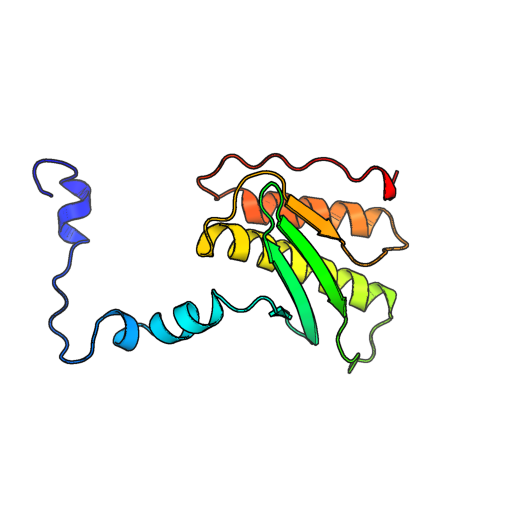A . GLY A 1 96 ? 9.387 8.120 -0.460 1.00 92.12 96 GLY A CA 1
ATOM 756 C C . GLY A 1 96 ? 8.935 9.387 0.263 1.00 92.12 96 GLY A C 1
ATOM 757 O O . GLY A 1 96 ? 8.031 10.089 -0.181 1.00 92.12 96 GLY A O 1
ATOM 758 N N . GLY A 1 97 ? 9.589 9.689 1.385 1.00 93.31 97 GLY A N 1
ATOM 759 C CA . GLY A 1 97 ? 9.249 10.841 2.222 1.00 93.31 97 GLY A CA 1
ATOM 760 C C . GLY A 1 97 ? 8.177 10.518 3.262 1.00 93.31 97 GLY A C 1
ATOM 761 O O . GLY A 1 97 ? 8.122 9.404 3.785 1.00 93.31 97 GLY A O 1
ATOM 762 N N . ILE A 1 98 ? 7.364 11.516 3.611 1.00 95.88 98 ILE A N 1
ATOM 763 C CA . ILE A 1 98 ? 6.301 11.361 4.606 1.00 95.88 98 ILE A CA 1
ATOM 764 C C . ILE A 1 98 ? 5.082 10.738 3.929 1.00 95.88 98 ILE A C 1
ATOM 766 O O . ILE A 1 98 ? 4.562 11.281 2.961 1.00 95.88 98 ILE A O 1
ATOM 770 N N . ILE A 1 99 ? 4.611 9.611 4.457 1.00 96.69 99 ILE A N 1
ATOM 771 C CA . ILE A 1 99 ? 3.419 8.920 3.962 1.00 96.69 99 ILE A CA 1
ATOM 772 C C . ILE A 1 99 ? 2.387 8.895 5.086 1.00 96.69 99 ILE A C 1
ATOM 774 O O . ILE A 1 99 ? 2.696 8.481 6.205 1.00 96.69 99 ILE A O 1
ATOM 778 N N . VAL A 1 100 ? 1.169 9.341 4.788 1.00 96.25 100 VAL A N 1
ATOM 779 C CA . VAL A 1 100 ? 0.028 9.312 5.707 1.00 96.25 100 VAL A CA 1
ATOM 780 C C . VAL A 1 100 ? -1.019 8.377 5.124 1.00 96.25 100 VAL A C 1
ATOM 782 O O . VAL A 1 100 ? -1.443 8.568 3.988 1.00 96.25 100 VAL A O 1
ATOM 785 N N . ILE A 1 101 ? -1.415 7.365 5.894 1.00 96.56 101 ILE A N 1
ATOM 786 C CA . ILE A 1 101 ? -2.425 6.382 5.493 1.00 96.56 101 ILE A CA 1
ATOM 787 C C . ILE A 1 101 ? -3.652 6.578 6.381 1.00 96.56 101 ILE A C 1
ATOM 789 O O . ILE A 1 101 ? -3.558 6.404 7.599 1.00 96.56 101 ILE A O 1
ATOM 793 N N . ASP A 1 102 ? -4.778 6.925 5.771 1.00 95.81 102 ASP A N 1
ATOM 794 C CA . ASP A 1 102 ? -6.075 7.057 6.424 1.00 95.81 102 ASP A CA 1
ATOM 795 C C . ASP A 1 102 ? -6.838 5.730 6.314 1.00 95.81 102 ASP A C 1
ATOM 797 O O . ASP A 1 102 ? -7.502 5.430 5.319 1.00 95.81 102 ASP A O 1
ATOM 801 N N . PHE A 1 103 ? -6.637 4.859 7.305 1.00 95.62 103 PHE A N 1
ATOM 802 C CA . PHE A 1 103 ? -7.371 3.599 7.404 1.00 95.62 103 PHE A CA 1
ATOM 803 C C . PHE A 1 103 ? -8.788 3.843 7.919 1.00 95.62 103 PHE A C 1
ATOM 805 O O . PHE A 1 103 ? -9.006 4.663 8.805 1.00 95.62 103 PHE A O 1
ATOM 812 N N . ILE A 1 104 ? -9.732 3.017 7.471 1.00 94.06 104 ILE A N 1
ATOM 813 C CA . ILE A 1 104 ? -11.124 3.090 7.918 1.00 94.06 104 ILE A CA 1
ATOM 814 C C . ILE A 1 104 ? -11.206 2.835 9.430 1.00 94.06 104 ILE A C 1
ATOM 816 O O . ILE A 1 104 ? -10.581 1.898 9.942 1.00 94.06 104 ILE A O 1
ATOM 820 N N . ASP A 1 105 ? -12.034 3.608 10.133 1.00 92.31 105 ASP A N 1
ATOM 821 C CA . ASP A 1 105 ? -12.216 3.497 11.579 1.00 92.31 105 ASP A CA 1
ATOM 822 C C . ASP A 1 105 ? -12.589 2.082 12.042 1.00 92.31 105 ASP A C 1
ATOM 824 O O . ASP A 1 105 ? -13.583 1.477 11.630 1.00 92.31 105 ASP A O 1
ATOM 828 N N . MET A 1 106 ? -11.807 1.565 12.990 1.00 90.31 106 MET A N 1
ATOM 829 C CA . MET A 1 106 ? -12.011 0.253 13.599 1.00 90.31 106 MET A CA 1
ATOM 830 C C . MET A 1 106 ? -12.407 0.394 15.066 1.00 90.31 106 MET A C 1
ATOM 832 O O . MET A 1 106 ? -11.699 1.020 15.848 1.00 90.31 106 MET A O 1
ATOM 836 N N . ARG A 1 107 ? -13.492 -0.277 15.476 1.00 87.81 107 ARG A N 1
ATOM 837 C CA . ARG A 1 107 ? -13.972 -0.259 16.874 1.00 87.81 107 ARG A CA 1
ATOM 838 C C . ARG A 1 107 ? -13.085 -1.043 17.839 1.00 87.81 107 ARG A C 1
ATOM 840 O O . ARG A 1 107 ? -13.032 -0.731 19.024 1.00 87.81 107 ARG A O 1
ATOM 847 N N . ARG A 1 108 ? -12.448 -2.119 17.366 1.00 90.38 108 ARG A N 1
ATOM 848 C CA . ARG A 1 108 ? -11.658 -3.021 18.212 1.00 90.38 108 ARG A CA 1
ATOM 849 C C . ARG A 1 108 ? -10.170 -2.728 18.067 1.00 90.38 108 ARG A C 1
ATOM 851 O O . ARG A 1 108 ? -9.602 -2.944 16.999 1.00 90.38 108 ARG A O 1
ATOM 858 N N . LYS A 1 109 ? -9.520 -2.385 19.182 1.00 91.00 109 LYS A N 1
ATOM 859 C CA . LYS A 1 109 ? -8.071 -2.120 19.251 1.00 91.00 109 LYS A CA 1
ATOM 860 C C . LYS A 1 109 ? -7.210 -3.273 18.728 1.00 91.00 109 LYS A C 1
ATOM 862 O O . LYS A 1 109 ? -6.213 -3.053 18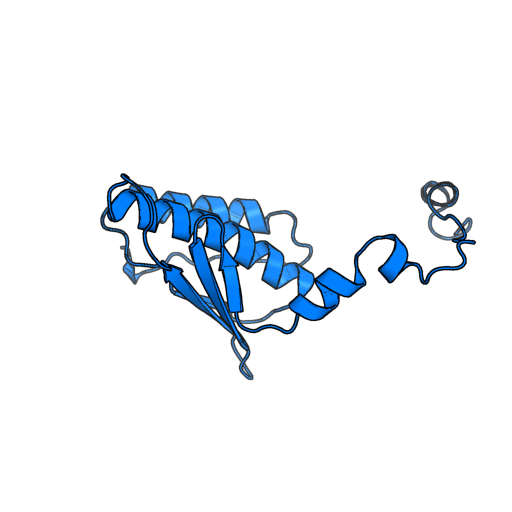.055 1.00 91.00 109 LYS A O 1
ATOM 867 N N . ARG A 1 110 ? -7.645 -4.521 18.938 1.00 93.31 110 ARG A N 1
ATOM 868 C CA . ARG A 1 110 ? -6.969 -5.708 18.382 1.00 93.31 110 ARG A CA 1
ATOM 869 C C . ARG A 1 110 ? -6.889 -5.696 16.848 1.00 93.31 110 ARG A C 1
ATOM 871 O O . ARG A 1 110 ? -5.914 -6.182 16.292 1.00 93.31 110 ARG A O 1
ATOM 878 N N . ASN A 1 111 ? -7.902 -5.151 16.168 1.00 93.50 111 ASN A N 1
ATOM 879 C CA . ASN A 1 111 ? -7.925 -5.090 14.706 1.00 93.50 111 ASN A CA 1
ATOM 880 C C . ASN A 1 111 ? -6.976 -3.987 14.213 1.00 93.50 111 ASN A C 1
ATOM 882 O O . ASN A 1 111 ? -6.256 -4.204 13.248 1.00 93.50 111 ASN A O 1
ATOM 886 N N . GLN A 1 112 ? -6.918 -2.854 14.923 1.00 92.81 112 GLN A N 1
ATOM 887 C CA . GLN A 1 112 ? -5.963 -1.771 14.658 1.00 92.81 112 GLN A CA 1
ATOM 888 C C . GLN A 1 112 ? -4.513 -2.259 14.761 1.00 92.81 112 GLN A C 1
ATOM 890 O O . GLN A 1 112 ? -3.735 -2.053 13.835 1.00 92.81 112 GLN A O 1
ATOM 895 N N . ILE A 1 113 ? -4.175 -2.971 15.843 1.00 93.31 113 ILE A N 1
ATOM 896 C CA . ILE A 1 113 ? -2.842 -3.568 16.036 1.00 93.31 113 ILE A CA 1
ATOM 897 C C . ILE A 1 113 ? -2.506 -4.508 14.875 1.00 93.31 113 ILE A C 1
ATOM 899 O O . ILE A 1 113 ? -1.447 -4.381 14.270 1.00 93.31 113 ILE A O 1
ATOM 903 N N . LYS A 1 114 ? -3.445 -5.384 14.500 1.00 95.38 114 LYS A N 1
ATOM 904 C CA . LYS A 1 114 ? -3.251 -6.335 13.402 1.00 95.38 114 LYS A CA 1
ATOM 905 C C . LYS A 1 114 ? -2.953 -5.650 12.061 1.00 95.38 114 LYS A C 1
ATOM 907 O O . LYS A 1 114 ? -2.140 -6.151 11.294 1.00 95.38 114 LYS A O 1
ATOM 912 N N . VAL A 1 115 ? -3.598 -4.521 11.761 1.00 95.75 115 VAL A N 1
ATOM 913 C CA . VAL A 1 115 ? -3.333 -3.753 10.528 1.00 95.75 115 VAL A CA 1
ATOM 914 C C . VAL A 1 115 ? -1.909 -3.194 10.522 1.00 95.75 115 VAL A C 1
ATOM 916 O O . VAL A 1 115 ? -1.230 -3.280 9.501 1.00 95.75 115 VAL A O 1
ATOM 919 N N . VAL A 1 116 ? -1.430 -2.685 11.662 1.00 94.88 116 VAL A N 1
ATOM 920 C CA . VAL A 1 116 ? -0.047 -2.196 11.798 1.00 94.88 116 VAL A CA 1
ATOM 921 C C . VAL A 1 116 ? 0.960 -3.334 11.635 1.00 94.88 116 VAL A C 1
ATOM 923 O O . VAL A 1 116 ? 1.904 -3.188 10.866 1.00 94.88 116 VAL A O 1
ATOM 926 N N . GLU A 1 117 ? 0.732 -4.483 12.277 1.00 95.75 117 GLU A N 1
ATOM 927 C CA . GLU A 1 117 ? 1.594 -5.669 12.145 1.00 95.75 117 GLU A CA 1
ATOM 928 C C . GLU A 1 117 ? 1.687 -6.155 10.690 1.00 95.75 117 GLU A C 1
ATOM 930 O O . GLU A 1 117 ? 2.766 -6.502 10.208 1.00 95.75 117 GLU A O 1
ATOM 935 N N . VAL A 1 118 ? 0.564 -6.155 9.960 1.00 96.94 118 VAL A N 1
ATOM 936 C CA . VAL A 1 118 ? 0.550 -6.510 8.534 1.00 96.94 118 VAL A CA 1
ATOM 937 C C . VAL A 1 118 ? 1.334 -5.495 7.706 1.00 96.94 118 VAL A C 1
ATOM 939 O O . VAL A 1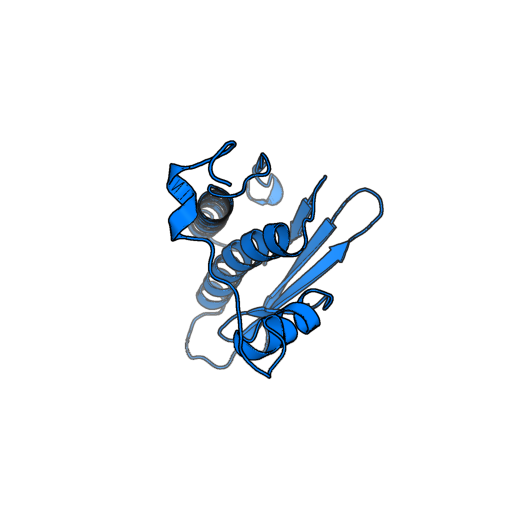 118 ? 2.127 -5.901 6.859 1.00 96.94 118 VAL A O 1
ATOM 942 N N . LEU A 1 119 ? 1.176 -4.194 7.966 1.00 96.81 119 LEU A N 1
ATOM 943 C CA . LEU A 1 119 ? 1.937 -3.154 7.269 1.00 96.81 119 LEU A CA 1
ATOM 944 C C . LEU A 1 119 ? 3.449 -3.292 7.520 1.00 96.81 119 LEU A C 1
ATOM 946 O O . LEU A 1 119 ? 4.245 -3.215 6.582 1.00 96.81 119 LEU A O 1
ATOM 950 N N . GLU A 1 120 ? 3.857 -3.544 8.765 1.00 95.88 120 GLU A N 1
ATOM 951 C CA . GLU A 1 120 ? 5.253 -3.817 9.136 1.00 95.88 120 GLU A CA 1
ATOM 952 C C . GLU A 1 120 ? 5.797 -5.043 8.399 1.00 95.88 120 GLU A C 1
ATOM 954 O O . GLU A 1 120 ? 6.859 -4.992 7.775 1.00 95.88 120 GLU A O 1
ATOM 959 N N . GLN A 1 121 ? 5.049 -6.145 8.407 1.00 97.06 121 GLN A N 1
ATOM 960 C CA . GLN A 1 121 ? 5.465 -7.371 7.738 1.00 97.06 121 GLN A CA 1
ATOM 961 C C . GLN A 1 121 ? 5.542 -7.201 6.211 1.00 97.06 121 GLN A C 1
ATOM 963 O O . GLN A 1 121 ? 6.478 -7.708 5.588 1.00 97.06 121 GLN A O 1
ATOM 968 N N . ALA A 1 122 ? 4.605 -6.469 5.604 1.00 96.81 122 ALA A N 1
ATOM 969 C CA . ALA A 1 122 ? 4.570 -6.219 4.165 1.00 96.81 122 ALA A CA 1
ATOM 970 C C . ALA A 1 122 ? 5.710 -5.293 3.695 1.00 96.81 122 ALA A C 1
ATOM 972 O O . ALA A 1 122 ? 6.218 -5.447 2.581 1.00 96.81 122 ALA A O 1
ATOM 973 N N . THR A 1 123 ? 6.161 -4.376 4.556 1.00 96.06 123 THR A N 1
ATOM 974 C CA . THR A 1 123 ? 7.273 -3.446 4.285 1.00 96.06 123 THR A CA 1
ATOM 975 C C . THR A 1 123 ? 8.651 -3.997 4.661 1.00 96.06 123 THR A C 1
ATOM 977 O O . THR A 1 123 ? 9.666 -3.450 4.236 1.00 96.06 123 THR A O 1
ATOM 980 N N . ARG A 1 124 ? 8.725 -5.120 5.387 1.00 94.69 124 ARG A N 1
ATOM 981 C CA . ARG A 1 124 ? 9.978 -5.695 5.913 1.00 94.69 124 ARG A CA 1
ATOM 982 C C . ARG A 1 124 ? 11.061 -5.966 4.863 1.00 94.69 124 ARG A C 1
ATOM 984 O O . ARG A 1 124 ? 12.245 -5.862 5.170 1.00 94.69 124 ARG A O 1
ATOM 991 N N . ASN A 1 125 ? 10.661 -6.352 3.653 1.00 89.81 125 ASN A N 1
ATOM 992 C CA . ASN A 1 125 ? 11.580 -6.685 2.558 1.00 89.81 125 ASN A CA 1
ATOM 993 C C . ASN A 1 125 ? 11.788 -5.521 1.578 1.00 89.81 125 ASN A C 1
ATOM 995 O O . ASN A 1 125 ? 12.331 -5.726 0.489 1.00 89.81 125 ASN A O 1
ATOM 999 N N . ASP A 1 126 ? 11.315 -4.320 1.915 1.00 93.94 126 ASP A N 1
ATOM 1000 C CA . ASP A 1 126 ? 11.622 -3.139 1.124 1.00 93.94 126 ASP A CA 1
ATOM 1001 C C . ASP A 1 126 ? 13.112 -2.787 1.250 1.00 93.94 126 ASP A C 1
ATOM 1003 O O . ASP A 1 126 ? 13.740 -2.965 2.294 1.00 93.94 126 ASP A O 1
ATOM 1007 N N . ARG A 1 127 ? 13.702 -2.310 0.153 1.00 92.94 127 ARG A N 1
ATOM 1008 C CA . ARG A 1 127 ? 15.090 -1.835 0.151 1.00 92.94 127 ARG A CA 1
ATOM 1009 C C . ARG A 1 127 ? 15.201 -0.484 0.854 1.00 92.94 127 ARG A C 1
ATOM 1011 O O . ARG A 1 127 ? 16.253 -0.176 1.415 1.00 92.94 127 ARG A O 1
ATOM 1018 N N . ALA A 1 128 ? 14.146 0.327 0.794 1.00 93.06 128 ALA A N 1
ATOM 1019 C CA . ALA A 1 128 ? 14.061 1.585 1.510 1.00 93.06 128 ALA A CA 1
ATOM 1020 C C . ALA A 1 128 ? 13.872 1.332 3.011 1.00 93.06 128 ALA A C 1
ATOM 1022 O O . ALA A 1 128 ? 13.152 0.430 3.435 1.00 93.06 128 ALA A O 1
ATOM 1023 N N . LYS A 1 129 ? 14.508 2.161 3.844 1.00 93.06 129 LYS A N 1
ATOM 1024 C CA . LYS A 1 129 ? 14.285 2.119 5.292 1.00 93.06 129 LYS A CA 1
ATOM 1025 C C . LYS A 1 129 ? 12.921 2.723 5.601 1.00 93.06 129 LYS A C 1
ATOM 1027 O O . LYS A 1 129 ? 12.735 3.925 5.436 1.00 93.06 129 LYS A O 1
ATOM 1032 N N . ILE A 1 130 ? 12.004 1.899 6.094 1.00 95.25 130 ILE A N 1
ATOM 1033 C CA . ILE A 1 130 ? 10.655 2.318 6.472 1.00 95.25 130 ILE A CA 1
ATOM 1034 C C . ILE A 1 130 ? 10.557 2.351 7.997 1.00 95.25 130 ILE A C 1
ATOM 1036 O O . ILE A 1 130 ? 10.934 1.402 8.682 1.00 95.25 130 ILE A O 1
ATOM 1040 N N . LYS A 1 131 ? 10.057 3.468 8.533 1.00 95.00 131 LYS A N 1
ATOM 1041 C CA . LYS A 1 131 ? 9.733 3.620 9.953 1.00 95.00 131 LYS A CA 1
ATOM 1042 C C . LYS A 1 131 ? 8.245 3.908 10.080 1.00 95.00 131 LYS A C 1
ATOM 1044 O O . LYS A 1 131 ? 7.794 4.978 9.683 1.00 95.00 131 LYS A O 1
ATOM 1049 N N . ILE A 1 132 ? 7.511 2.969 10.662 1.00 94.12 132 ILE A N 1
ATOM 1050 C CA . ILE A 1 132 ? 6.083 3.121 10.935 1.00 94.12 132 ILE A CA 1
ATOM 1051 C C . ILE A 1 132 ? 5.926 3.767 12.312 1.00 94.12 132 ILE A C 1
ATOM 1053 O O . ILE A 1 132 ? 6.613 3.405 13.269 1.00 94.12 132 ILE A O 1
ATOM 1057 N N . LEU A 1 133 ? 5.069 4.783 12.395 1.00 90.69 133 LEU A N 1
ATOM 1058 C CA . LEU A 1 133 ? 4.762 5.474 13.642 1.00 90.69 133 LEU A CA 1
ATOM 1059 C C . LEU A 1 133 ? 3.392 5.015 14.152 1.00 90.69 133 LEU A C 1
ATOM 1061 O O . LEU A 1 133 ? 2.466 4.876 13.352 1.00 90.69 133 LEU A O 1
ATOM 1065 N N . PRO A 1 134 ? 3.230 4.805 15.469 1.00 73.00 134 PRO A N 1
ATOM 1066 C CA . PRO A 1 134 ? 1.936 4.453 16.031 1.00 73.00 134 PRO A CA 1
ATOM 1067 C C . PRO A 1 134 ? 0.938 5.597 15.824 1.00 73.00 134 PRO A C 1
ATOM 1069 O O . PRO A 1 134 ? 1.236 6.759 16.118 1.00 73.00 134 PRO A O 1
ATOM 1072 N N . SER A 1 135 ? -0.265 5.263 15.352 1.00 67.75 135 SER A N 1
ATOM 1073 C CA . SER A 1 135 ? -1.361 6.228 15.271 1.00 67.75 135 SER A CA 1
ATOM 1074 C C . SER A 1 135 ? -1.820 6.608 16.679 1.00 67.75 135 SER A C 1
ATOM 1076 O O . SER A 1 135 ? -2.274 5.764 17.451 1.00 67.75 135 SER A O 1
ATOM 1078 N N . ARG A 1 136 ? -1.725 7.900 17.014 1.00 61.22 136 ARG A N 1
ATOM 1079 C CA . ARG A 1 136 ? -2.281 8.448 18.263 1.00 61.22 136 ARG A CA 1
ATOM 1080 C C . ARG A 1 136 ? -3.812 8.490 18.261 1.00 61.22 136 ARG A C 1
ATOM 1082 O O . ARG A 1 136 ? -4.393 8.558 19.334 1.00 61.22 136 ARG A O 1
ATOM 1089 N N . ALA A 1 137 ? -4.459 8.417 17.094 1.00 57.88 137 ALA A N 1
ATOM 1090 C CA . ALA A 1 137 ? -5.921 8.430 16.973 1.00 57.88 137 ALA A CA 1
ATOM 1091 C C . ALA A 1 137 ? -6.589 7.137 17.489 1.00 57.88 137 ALA A C 1
ATOM 1093 O O . ALA A 1 137 ? -7.801 7.088 17.663 1.00 57.88 137 ALA A O 1
ATOM 1094 N N . TRP A 1 138 ? -5.797 6.095 17.752 1.00 52.72 138 TRP A N 1
ATOM 1095 C CA . TRP A 1 138 ? -6.238 4.790 18.257 1.00 52.72 138 TRP A CA 1
ATOM 1096 C C . TRP A 1 138 ? -5.798 4.510 19.705 1.00 52.72 138 TRP A C 1
ATOM 1098 O O . TRP A 1 138 ? -5.957 3.389 20.206 1.00 52.72 138 TRP A O 1
ATOM 1108 N N . ALA A 1 139 ? -5.182 5.503 20.356 1.00 44.94 139 ALA A N 1
ATOM 1109 C CA . ALA A 1 139 ? -4.669 5.387 21.717 1.00 44.94 139 ALA A CA 1
ATOM 1110 C C . ALA A 1 139 ? -5.809 5.322 22.737 1.00 44.94 139 ALA A C 1
ATOM 1112 O O . ALA A 1 139 ? -6.641 6.252 22.756 1.00 44.94 139 ALA A O 1
#